Protein AF-A0A966V681-F1 (afdb_monomer_lite)

Radius of gyration: 13.81 Å; chains: 1; bounding box: 30×27×46 Å

Sequence (110 aa):
MKSLKICVVIVAEFFDASIEILDDKKIRFGELLGLLPHLAKIPKFITNLPLAIKEIREGVSDEYMSEIKNEVRQAIDVDNEALEVITEEIVTWLVLTFSSVAKFAMKKKK

Secondary structure (DSSP, 8-state):
--HHHHHHHHHHHHHHTTGGG-BTTB--HHHHHHHHHHHTT-HHHHHHHHHHHHHHHH---HHHHHHHHHHHHHH----HHHHHHHHHHHHHHHHHHHHHHHHHHHHTT-

pLDDT: mean 74.33, std 12.25, range [41.0, 89.94]

Foldseek 3Di:
DQLLLQLLLVLLLVCQVVVVQQDPLAHDLVVSVVCVVVLVPDPSNVVSLVRSLVDLVVPDDPVNLVVSLVSSVVNHDDDPVSSNNVSVVSSVSSSVVSVVVVVVVVVVVD

Structure (mmCIF, N/CA/C/O backbone):
data_AF-A0A966V681-F1
#
_entry.id   AF-A0A966V681-F1
#
loop_
_atom_site.group_PDB
_atom_site.id
_atom_site.type_symbol
_atom_site.label_atom_id
_atom_site.label_alt_id
_atom_site.label_comp_id
_atom_site.label_asym_id
_atom_site.label_entity_id
_atom_site.label_seq_id
_atom_site.pdbx_PDB_ins_code
_atom_site.Cartn_x
_atom_site.Cartn_y
_atom_site.Cartn_z
_atom_site.occupancy
_atom_site.B_iso_or_equiv
_atom_site.auth_seq_id
_atom_site.auth_comp_id
_atom_site.auth_asym_id
_atom_site.auth_atom_id
_atom_site.pdbx_PDB_model_num
ATOM 1 N N . MET A 1 1 ? -7.325 13.126 2.859 1.00 53.50 1 MET A N 1
ATOM 2 C CA . MET A 1 1 ? -6.352 12.169 2.287 1.00 53.50 1 MET A CA 1
ATOM 3 C C . MET A 1 1 ? -6.595 10.826 2.952 1.00 53.50 1 MET A C 1
ATOM 5 O O . MET A 1 1 ? -6.549 10.795 4.171 1.00 53.50 1 MET A O 1
ATOM 9 N N . LYS A 1 2 ? -6.937 9.784 2.184 1.00 81.00 2 LYS A N 1
ATOM 10 C CA . LYS A 1 2 ? -7.232 8.439 2.704 1.00 81.00 2 LYS A CA 1
ATOM 11 C C . LYS A 1 2 ? -5.903 7.657 2.815 1.00 81.00 2 LYS A C 1
ATOM 13 O O . LYS A 1 2 ? -5.198 7.517 1.811 1.00 81.00 2 LYS A O 1
ATOM 18 N N . SER A 1 3 ? -5.485 7.293 4.024 1.00 88.25 3 SER A N 1
ATOM 19 C CA . SER A 1 3 ? -4.121 6.854 4.372 1.00 88.25 3 SER A CA 1
ATOM 20 C C . SER A 1 3 ? -3.714 5.518 3.753 1.00 88.25 3 SER A C 1
ATOM 22 O O . SER A 1 3 ? -2.540 5.344 3.421 1.00 88.25 3 SER A O 1
ATOM 24 N N . LEU A 1 4 ? -4.663 4.606 3.531 1.00 85.69 4 LEU A N 1
ATOM 25 C CA . LEU A 1 4 ? -4.432 3.346 2.827 1.00 85.69 4 LEU A CA 1
ATOM 26 C C . LEU A 1 4 ? -3.863 3.594 1.430 1.00 85.69 4 LEU A C 1
ATOM 28 O O . LEU A 1 4 ? -2.853 2.999 1.066 1.00 85.69 4 LEU A O 1
ATOM 32 N N . LYS A 1 5 ? -4.443 4.546 0.692 1.00 87.75 5 LYS A N 1
ATOM 33 C CA . LYS A 1 5 ? -3.971 4.925 -0.648 1.00 87.75 5 LYS A CA 1
ATOM 34 C C . LYS A 1 5 ? -2.502 5.340 -0.630 1.00 87.75 5 LYS A C 1
ATOM 36 O O . LYS A 1 5 ? -1.737 4.906 -1.477 1.00 87.75 5 LYS A O 1
ATOM 41 N N . ILE A 1 6 ? -2.100 6.138 0.358 1.00 88.81 6 ILE A N 1
ATOM 42 C CA . ILE A 1 6 ? -0.711 6.598 0.488 1.00 88.81 6 ILE A CA 1
ATOM 43 C C . ILE A 1 6 ? 0.228 5.416 0.716 1.00 88.81 6 ILE A C 1
ATOM 45 O O . ILE A 1 6 ? 1.274 5.343 0.081 1.00 88.81 6 ILE A O 1
ATOM 49 N N . CYS A 1 7 ? -0.139 4.490 1.604 1.00 88.25 7 CYS A N 1
ATOM 50 C CA . CYS A 1 7 ? 0.662 3.296 1.847 1.00 88.25 7 CYS A CA 1
ATOM 51 C C . CYS A 1 7 ? 0.786 2.427 0.589 1.00 88.25 7 CYS A C 1
ATOM 53 O O . CYS A 1 7 ? 1.883 1.964 0.301 1.00 88.25 7 CYS A O 1
ATOM 55 N N . VAL A 1 8 ? -0.303 2.238 -0.163 1.00 86.50 8 VAL A N 1
ATOM 56 C CA . VAL A 1 8 ? -0.307 1.432 -1.394 1.00 86.50 8 VAL A CA 1
ATOM 57 C C . VAL A 1 8 ? 0.563 2.069 -2.478 1.00 86.50 8 VAL A C 1
ATOM 59 O O . VAL A 1 8 ? 1.398 1.378 -3.050 1.00 86.50 8 VAL A O 1
ATOM 62 N N . VAL A 1 9 ? 0.434 3.379 -2.710 1.00 86.56 9 VAL A N 1
ATOM 63 C CA . VAL A 1 9 ? 1.245 4.099 -3.708 1.00 86.56 9 VAL A CA 1
ATOM 64 C C . VAL A 1 9 ? 2.732 4.065 -3.350 1.00 86.56 9 VAL A C 1
ATOM 66 O O . VAL A 1 9 ? 3.549 3.781 -4.210 1.00 86.56 9 VAL A O 1
ATOM 69 N N . ILE A 1 10 ? 3.100 4.247 -2.077 1.00 87.25 10 ILE A N 1
ATOM 70 C CA . ILE A 1 10 ? 4.511 4.154 -1.657 1.00 87.25 10 ILE A CA 1
ATOM 71 C C . ILE A 1 10 ? 5.086 2.757 -1.920 1.00 87.25 10 ILE A C 1
ATOM 73 O O . ILE A 1 10 ? 6.245 2.625 -2.306 1.00 87.25 10 ILE A O 1
ATOM 77 N N . VAL A 1 11 ? 4.300 1.704 -1.681 1.00 84.94 11 VAL A N 1
ATOM 78 C CA . VAL A 1 11 ? 4.743 0.337 -1.980 1.00 84.94 11 VAL A CA 1
ATOM 79 C C . VAL A 1 11 ? 4.898 0.154 -3.485 1.00 84.94 11 VAL A C 1
ATOM 81 O O . VAL A 1 11 ? 5.925 -0.357 -3.910 1.00 84.94 11 VAL A O 1
ATOM 84 N N . ALA A 1 12 ? 3.935 0.624 -4.276 1.00 80.38 12 ALA A N 1
ATOM 85 C CA . ALA A 1 12 ? 3.980 0.609 -5.736 1.00 80.38 12 ALA A CA 1
ATOM 86 C C . ALA A 1 12 ? 5.217 1.324 -6.313 1.00 80.38 12 ALA A C 1
ATOM 88 O O . ALA A 1 12 ? 5.932 0.738 -7.118 1.00 80.38 12 ALA A O 1
ATOM 89 N N . GLU A 1 13 ? 5.537 2.528 -5.835 1.00 79.00 13 GLU A N 1
ATOM 90 C CA . GLU A 1 13 ? 6.751 3.270 -6.219 1.00 79.00 13 GLU A CA 1
ATOM 91 C C . GLU A 1 13 ? 8.036 2.490 -5.879 1.00 79.00 13 GLU A C 1
ATOM 93 O O . GLU A 1 13 ? 9.024 2.536 -6.608 1.00 79.00 13 GLU A O 1
ATOM 98 N N . PHE A 1 14 ? 8.032 1.730 -4.779 1.00 74.94 14 PHE A N 1
ATOM 99 C CA . PHE A 1 14 ? 9.147 0.846 -4.433 1.00 74.94 14 PHE A CA 1
ATOM 100 C C . PHE A 1 14 ? 9.259 -0.364 -5.367 1.00 74.94 14 PHE A C 1
ATOM 102 O O . PHE A 1 14 ? 10.367 -0.855 -5.578 1.00 74.94 14 PHE A O 1
ATOM 109 N N . PHE A 1 15 ? 8.148 -0.837 -5.934 1.00 69.94 15 PHE A N 1
ATOM 110 C CA . PHE A 1 15 ? 8.144 -1.905 -6.934 1.00 69.94 15 PHE A CA 1
ATOM 111 C C . PHE A 1 15 ? 8.699 -1.452 -8.282 1.00 69.94 15 PHE A C 1
ATOM 113 O O . PHE A 1 15 ? 9.455 -2.206 -8.887 1.00 69.94 15 PHE A O 1
ATOM 120 N N . ASP A 1 16 ? 8.396 -0.225 -8.708 1.00 61.81 16 ASP A N 1
ATOM 121 C CA . ASP A 1 16 ? 8.935 0.369 -9.942 1.00 61.81 16 ASP A CA 1
ATOM 122 C C . ASP A 1 16 ? 10.475 0.448 -9.915 1.00 61.81 16 ASP A C 1
ATOM 124 O O . ASP A 1 16 ? 11.160 0.148 -10.888 1.00 61.81 16 ASP A O 1
ATOM 128 N N . ALA A 1 17 ? 11.053 0.720 -8.740 1.00 51.28 17 ALA A N 1
ATOM 129 C CA . ALA A 1 17 ? 12.502 0.679 -8.532 1.00 51.28 17 ALA A CA 1
ATOM 130 C C . ALA A 1 17 ? 13.090 -0.749 -8.446 1.00 51.28 17 ALA A C 1
ATOM 132 O O . ALA A 1 17 ? 14.311 -0.909 -8.475 1.00 51.28 17 ALA A O 1
ATOM 133 N N . SER A 1 18 ? 12.243 -1.777 -8.321 1.00 51.47 18 SER A N 1
ATOM 134 C CA . SER A 1 18 ? 12.614 -3.164 -7.999 1.00 51.47 18 SER A CA 1
ATOM 135 C C . SER A 1 18 ? 12.160 -4.171 -9.066 1.00 51.47 18 SER A C 1
ATOM 137 O O . SER A 1 18 ? 11.887 -5.322 -8.734 1.00 51.47 18 SER A O 1
ATOM 139 N N . ILE A 1 19 ? 12.080 -3.763 -10.340 1.00 51.12 19 ILE A N 1
ATOM 140 C CA . ILE A 1 19 ? 11.615 -4.574 -11.493 1.00 51.12 19 ILE A CA 1
ATOM 141 C C . ILE A 1 19 ? 12.276 -5.974 -11.596 1.00 51.12 19 ILE A C 1
ATOM 143 O O . ILE A 1 19 ? 11.724 -6.867 -12.233 1.00 51.12 19 ILE A O 1
ATOM 147 N N . GLU A 1 20 ? 13.384 -6.232 -10.893 1.00 51.66 20 GLU A N 1
ATOM 148 C CA . GLU A 1 20 ? 13.969 -7.573 -10.705 1.00 51.66 20 GLU A CA 1
ATOM 149 C C . GLU A 1 20 ? 13.066 -8.590 -9.964 1.00 51.66 20 GLU A C 1
ATOM 151 O O . GLU A 1 20 ? 13.394 -9.772 -9.926 1.00 51.66 20 GLU A O 1
ATOM 156 N N . ILE A 1 21 ? 11.937 -8.168 -9.380 1.00 52.53 21 ILE A N 1
ATOM 157 C CA . ILE A 1 21 ? 11.028 -9.020 -8.584 1.00 52.53 21 ILE A CA 1
ATOM 158 C C . ILE A 1 21 ? 9.977 -9.758 -9.450 1.00 52.53 21 ILE A C 1
ATOM 160 O O . ILE A 1 21 ? 9.254 -10.626 -8.965 1.00 52.53 21 ILE A O 1
ATOM 164 N N . LEU A 1 22 ? 9.866 -9.453 -10.746 1.00 55.16 22 LEU A N 1
ATOM 165 C CA . LEU A 1 22 ? 8.892 -10.112 -11.624 1.00 55.16 22 LEU A CA 1
ATOM 166 C C . LEU A 1 22 ? 9.477 -11.376 -12.268 1.00 55.16 22 LEU A C 1
ATOM 168 O O . LEU A 1 22 ? 10.041 -11.324 -13.358 1.00 55.16 22 LEU A O 1
ATOM 172 N N . ASP A 1 23 ? 9.268 -12.527 -11.629 1.00 53.88 23 ASP A N 1
ATOM 173 C CA . ASP A 1 23 ? 9.430 -13.847 -12.255 1.00 53.88 23 ASP A CA 1
ATOM 174 C C . ASP A 1 23 ? 8.068 -14.297 -12.826 1.00 53.88 23 ASP A C 1
ATOM 176 O O . ASP A 1 23 ? 7.058 -14.301 -12.119 1.00 53.88 23 ASP A O 1
ATOM 180 N N . ASP A 1 24 ? 7.992 -14.605 -14.125 1.00 59.59 24 ASP A N 1
ATOM 181 C CA . ASP A 1 24 ? 6.744 -14.966 -14.832 1.00 59.59 24 ASP A CA 1
ATOM 182 C C . ASP A 1 24 ? 5.570 -13.961 -14.679 1.00 59.59 24 ASP A C 1
ATOM 184 O O . ASP A 1 24 ? 4.400 -14.352 -14.617 1.00 59.59 24 ASP A O 1
ATOM 188 N N . LYS A 1 25 ? 5.852 -12.647 -14.623 1.00 58.41 25 LYS A N 1
ATOM 189 C CA . LYS A 1 25 ? 4.860 -11.570 -14.367 1.00 58.41 25 LYS A CA 1
ATOM 190 C C . LYS A 1 25 ? 4.135 -11.691 -13.010 1.00 58.41 25 LYS A C 1
ATOM 192 O O . LYS A 1 25 ? 3.067 -11.105 -12.833 1.00 58.41 25 LYS A O 1
ATOM 197 N N . LYS A 1 26 ? 4.679 -12.447 -12.050 1.00 58.53 26 LYS A N 1
ATOM 198 C CA . LYS A 1 26 ? 4.074 -12.652 -10.727 1.00 58.53 26 LYS A CA 1
ATOM 199 C C . LYS A 1 26 ? 4.992 -12.136 -9.630 1.00 58.53 26 LYS A C 1
ATOM 201 O O . LYS A 1 26 ? 6.167 -12.473 -9.590 1.00 58.53 26 LYS A O 1
ATOM 206 N N . ILE A 1 27 ? 4.420 -11.375 -8.702 1.00 63.66 27 ILE A N 1
ATOM 207 C CA . ILE A 1 27 ? 5.100 -10.985 -7.466 1.00 63.66 27 ILE A CA 1
ATOM 208 C C . ILE A 1 27 ? 4.977 -12.139 -6.472 1.00 63.66 27 ILE A C 1
ATOM 210 O O . ILE A 1 27 ? 3.865 -12.602 -6.202 1.00 63.66 27 ILE A O 1
ATOM 214 N N . ARG A 1 28 ? 6.078 -12.604 -5.875 1.00 65.12 28 ARG A N 1
ATOM 215 C CA . ARG A 1 28 ? 6.000 -13.604 -4.802 1.00 65.12 28 ARG A CA 1
ATOM 216 C C . ARG A 1 28 ? 5.839 -12.908 -3.452 1.00 65.12 28 ARG A C 1
ATOM 218 O O . ARG A 1 28 ? 6.540 -11.958 -3.114 1.00 65.12 28 ARG A O 1
ATOM 225 N N . PHE A 1 29 ? 4.966 -13.448 -2.601 1.00 62.84 29 PHE A N 1
ATOM 226 C CA . PHE A 1 29 ? 4.715 -12.914 -1.252 1.00 62.84 29 PHE A CA 1
ATOM 227 C C . PHE A 1 29 ? 5.996 -12.773 -0.400 1.00 62.84 29 PHE A C 1
ATOM 229 O O . PHE A 1 29 ? 6.107 -11.864 0.420 1.00 62.84 29 PHE A O 1
ATOM 236 N N . GLY A 1 30 ? 6.981 -13.657 -0.595 1.00 65.81 30 GLY A N 1
ATOM 237 C CA . GLY A 1 30 ? 8.280 -13.574 0.084 1.00 65.81 30 GLY A CA 1
ATOM 238 C C . GLY A 1 30 ? 9.101 -12.340 -0.307 1.00 65.81 30 GLY A C 1
ATOM 239 O O . GLY A 1 30 ? 9.771 -11.765 0.548 1.00 65.81 30 GLY A O 1
ATOM 240 N N . GLU A 1 31 ? 9.001 -11.893 -1.558 1.00 68.88 31 GLU A N 1
ATOM 241 C CA . GLU A 1 31 ? 9.708 -10.713 -2.074 1.00 68.88 31 GLU A CA 1
ATOM 242 C C . GLU A 1 31 ? 9.082 -9.430 -1.516 1.00 68.88 31 GLU A C 1
ATOM 244 O O . GLU A 1 31 ? 9.791 -8.550 -1.033 1.00 68.88 31 GLU A O 1
ATOM 249 N N . LEU A 1 32 ? 7.747 -9.390 -1.434 1.00 72.56 32 LEU A N 1
ATOM 250 C CA . LEU A 1 32 ? 6.990 -8.330 -0.760 1.00 72.56 32 LEU A CA 1
ATOM 251 C C . LEU A 1 32 ? 7.379 -8.176 0.721 1.00 72.56 32 LEU A C 1
ATOM 253 O O . LEU A 1 32 ? 7.590 -7.064 1.206 1.00 72.56 32 LEU A O 1
ATOM 257 N N . LEU A 1 33 ? 7.523 -9.287 1.455 1.00 73.44 33 LEU A N 1
ATOM 258 C CA . LEU A 1 33 ? 7.990 -9.249 2.848 1.00 73.44 33 LEU A CA 1
ATOM 259 C C . LEU A 1 33 ? 9.411 -8.680 2.971 1.00 73.44 33 LEU A C 1
ATOM 261 O O . LEU A 1 33 ? 9.701 -7.986 3.949 1.00 73.44 33 LEU A O 1
ATOM 265 N N . GLY A 1 34 ? 10.269 -8.928 1.978 1.00 74.44 34 GLY A N 1
ATOM 266 C CA . GLY A 1 34 ? 11.615 -8.359 1.890 1.00 74.44 34 GLY A CA 1
ATOM 267 C C . GLY A 1 34 ? 11.636 -6.828 1.832 1.00 74.44 34 GLY A C 1
ATOM 268 O O . GLY A 1 34 ? 12.608 -6.217 2.272 1.00 74.44 34 GLY A O 1
ATOM 269 N N . LEU A 1 35 ? 10.546 -6.190 1.390 1.00 77.00 35 LEU A N 1
ATOM 270 C CA . LEU A 1 35 ? 10.433 -4.730 1.323 1.00 77.00 35 LEU A CA 1
ATOM 271 C C . LEU A 1 35 ? 10.129 -4.081 2.680 1.00 77.00 35 LEU A C 1
ATOM 273 O O . LEU A 1 35 ? 10.400 -2.893 2.865 1.00 77.00 35 LEU A O 1
ATOM 277 N N . LEU A 1 36 ? 9.608 -4.826 3.663 1.00 77.25 36 LEU A N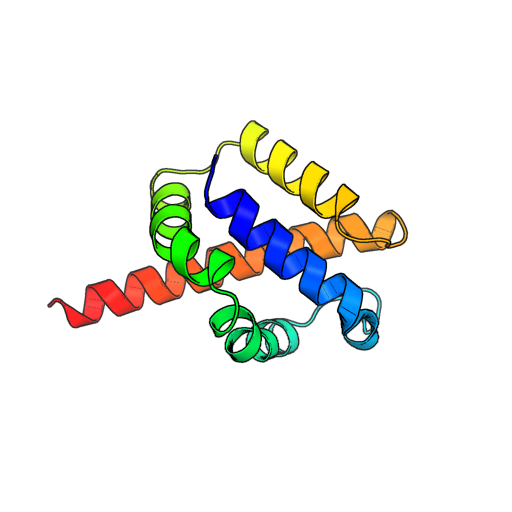 1
ATOM 278 C CA . LEU A 1 36 ? 9.183 -4.267 4.956 1.00 77.25 36 LEU A CA 1
ATOM 279 C C . LEU A 1 36 ? 10.262 -3.434 5.674 1.00 77.25 36 LEU A C 1
ATOM 281 O O . LEU A 1 36 ? 9.933 -2.337 6.137 1.00 77.25 36 LEU A O 1
ATOM 285 N N . PRO A 1 37 ? 11.540 -3.864 5.763 1.00 80.31 37 PRO A N 1
ATOM 286 C CA . PRO A 1 37 ? 12.590 -3.063 6.392 1.00 80.31 37 PRO A CA 1
ATOM 287 C C . PRO A 1 37 ? 12.872 -1.745 5.661 1.00 80.31 37 PRO A C 1
ATOM 289 O O . PRO A 1 37 ? 13.331 -0.789 6.287 1.00 80.31 37 PRO A O 1
ATOM 292 N N . HIS A 1 38 ? 12.615 -1.682 4.352 1.00 81.94 38 HIS A N 1
ATOM 293 C CA . HIS A 1 38 ? 12.787 -0.476 3.543 1.00 81.94 38 HIS A CA 1
ATOM 294 C C . HIS A 1 38 ? 11.601 0.469 3.716 1.00 81.94 38 HIS A C 1
ATOM 296 O O . HIS A 1 38 ? 11.797 1.646 4.010 1.00 81.94 38 HIS A O 1
ATOM 302 N N . LEU A 1 39 ? 10.378 -0.062 3.665 1.00 82.94 39 LEU A N 1
ATOM 303 C CA . LEU A 1 39 ? 9.153 0.699 3.914 1.00 82.94 39 LEU A CA 1
ATOM 304 C C . LEU A 1 39 ? 9.142 1.319 5.316 1.00 82.94 39 LEU A C 1
ATOM 306 O O . LEU A 1 39 ? 8.707 2.456 5.498 1.00 82.94 39 LEU A O 1
ATOM 310 N N . ALA A 1 40 ? 9.697 0.614 6.307 1.00 83.00 40 ALA A N 1
ATOM 311 C CA . ALA A 1 40 ? 9.813 1.117 7.671 1.00 83.00 40 ALA A CA 1
ATOM 312 C C . ALA A 1 40 ? 10.736 2.342 7.812 1.00 83.00 40 ALA A C 1
ATOM 314 O O . ALA A 1 40 ? 10.635 3.075 8.795 1.00 83.00 40 ALA A O 1
ATOM 315 N N . LYS A 1 41 ? 11.615 2.586 6.832 1.00 85.69 41 LYS A N 1
ATOM 316 C CA . LYS A 1 41 ? 12.490 3.767 6.787 1.00 85.69 41 LYS A CA 1
ATOM 317 C C . LYS A 1 41 ? 11.821 4.976 6.134 1.00 85.69 41 LYS A C 1
ATOM 319 O O . LYS A 1 41 ? 12.396 6.058 6.180 1.00 85.69 41 LYS A O 1
ATOM 324 N N . ILE A 1 42 ? 10.631 4.825 5.548 1.00 87.38 42 ILE A N 1
ATOM 325 C CA . ILE A 1 42 ? 9.907 5.903 4.866 1.00 87.38 42 ILE A CA 1
ATOM 326 C C . ILE A 1 42 ? 8.977 6.589 5.878 1.00 87.38 42 ILE A C 1
ATOM 328 O O . ILE A 1 42 ? 7.955 6.010 6.264 1.00 87.38 42 ILE A O 1
ATOM 332 N N . PRO A 1 43 ? 9.246 7.845 6.290 1.00 89.06 43 PRO A N 1
ATOM 333 C CA . PRO A 1 43 ? 8.443 8.510 7.320 1.00 89.06 43 PRO A CA 1
ATOM 334 C C . PRO A 1 43 ? 6.969 8.645 6.922 1.00 89.06 43 PRO A C 1
ATOM 336 O O . PRO A 1 43 ? 6.068 8.457 7.741 1.00 89.06 43 PRO A O 1
ATOM 339 N N . LYS A 1 44 ? 6.705 8.903 5.635 1.00 88.62 44 LYS A N 1
ATOM 340 C CA . LYS A 1 44 ? 5.347 9.019 5.087 1.00 88.62 44 LYS A CA 1
ATOM 341 C C . LYS A 1 44 ? 4.572 7.696 5.162 1.00 88.62 44 LYS A C 1
ATOM 343 O O . LYS A 1 44 ? 3.367 7.718 5.392 1.00 88.62 44 LYS A O 1
ATOM 348 N N . PHE A 1 45 ? 5.251 6.555 5.034 1.00 87.94 45 PHE A N 1
ATOM 349 C CA . PHE A 1 45 ? 4.633 5.237 5.178 1.00 87.94 45 PHE A CA 1
ATOM 350 C C . PHE A 1 45 ? 4.262 4.965 6.640 1.00 87.94 45 PHE A C 1
ATOM 352 O O . PHE A 1 45 ? 3.104 4.693 6.948 1.00 87.94 45 PHE A O 1
ATOM 359 N N . ILE A 1 46 ? 5.221 5.129 7.559 1.00 85.69 46 ILE A N 1
ATOM 360 C CA . ILE A 1 46 ? 5.022 4.872 8.994 1.00 85.69 46 ILE A CA 1
ATOM 361 C C . ILE A 1 46 ? 3.940 5.770 9.604 1.00 85.69 46 ILE A C 1
ATOM 363 O O . ILE A 1 46 ? 3.135 5.308 10.408 1.00 85.69 46 ILE A O 1
ATOM 367 N N . THR A 1 47 ? 3.887 7.041 9.208 1.00 89.94 47 THR A N 1
ATOM 368 C CA . THR A 1 47 ? 2.881 7.994 9.710 1.00 89.94 47 THR A CA 1
ATOM 369 C C . THR A 1 47 ? 1.459 7.659 9.261 1.00 89.94 47 THR A C 1
ATOM 371 O O . THR A 1 47 ? 0.515 7.893 10.012 1.00 89.94 47 THR A O 1
ATOM 374 N N . ASN A 1 48 ? 1.291 7.074 8.072 1.00 89.56 48 ASN A N 1
ATOM 375 C CA . ASN A 1 48 ? -0.019 6.685 7.544 1.00 89.56 48 ASN A CA 1
ATOM 376 C C . ASN A 1 48 ? -0.447 5.274 7.961 1.00 89.56 48 ASN A C 1
ATOM 378 O O . ASN A 1 48 ? -1.639 4.971 7.944 1.00 89.56 48 ASN A O 1
ATOM 382 N N . LEU A 1 49 ? 0.494 4.434 8.395 1.00 84.50 49 LEU A N 1
ATOM 383 C CA . LEU A 1 49 ? 0.253 3.035 8.734 1.00 84.50 49 LEU A CA 1
ATOM 384 C C . LEU A 1 49 ? -0.895 2.817 9.750 1.00 84.50 49 LEU A C 1
ATOM 386 O O . LEU A 1 49 ? -1.764 1.984 9.480 1.00 84.50 49 LEU A O 1
ATOM 390 N N . PRO A 1 50 ? -0.991 3.545 10.884 1.00 84.56 50 PRO A N 1
ATOM 391 C CA . PRO A 1 50 ? -2.080 3.333 11.843 1.00 84.56 50 PRO A CA 1
ATOM 392 C C . PRO A 1 50 ? -3.461 3.685 11.278 1.00 84.56 50 PRO A C 1
ATOM 394 O O . PRO A 1 50 ? -4.447 3.015 11.588 1.00 84.56 50 PRO A O 1
ATOM 397 N N . LEU A 1 51 ? -3.532 4.728 10.447 1.00 87.31 51 LEU A N 1
ATOM 398 C CA . LEU A 1 51 ? -4.771 5.182 9.819 1.00 87.31 51 LEU A CA 1
ATOM 399 C C . LEU A 1 51 ? -5.190 4.246 8.683 1.00 87.31 51 LEU A C 1
ATOM 401 O O . LEU A 1 51 ? -6.361 3.898 8.602 1.00 87.31 51 LEU A O 1
ATOM 405 N N . ALA A 1 52 ? -4.241 3.739 7.892 1.00 86.06 52 ALA A N 1
ATOM 406 C CA . ALA A 1 52 ? -4.501 2.714 6.882 1.00 86.06 52 ALA A CA 1
ATOM 407 C C . ALA A 1 52 ? -5.088 1.433 7.505 1.00 86.06 52 ALA A C 1
ATOM 409 O O . ALA A 1 52 ? -6.055 0.873 6.992 1.00 86.06 52 ALA A O 1
ATOM 410 N N . ILE A 1 53 ? -4.562 0.995 8.658 1.00 82.81 53 ILE A N 1
ATOM 411 C CA . ILE A 1 53 ? -5.125 -0.139 9.413 1.00 82.81 53 ILE A CA 1
ATOM 412 C C . ILE A 1 53 ? -6.565 0.151 9.852 1.00 82.81 53 ILE A C 1
ATOM 414 O O . ILE A 1 53 ? -7.410 -0.744 9.820 1.00 82.81 53 ILE A O 1
ATOM 418 N N . LYS A 1 54 ? -6.842 1.379 10.303 1.00 84.06 54 LYS A N 1
ATOM 419 C CA . LYS A 1 54 ? -8.183 1.790 10.722 1.00 84.06 54 LYS A CA 1
ATOM 420 C C . LYS A 1 54 ? -9.160 1.763 9.542 1.00 84.06 54 LYS A C 1
ATOM 422 O O . LYS A 1 54 ? -10.200 1.131 9.667 1.00 84.06 54 LYS A O 1
ATOM 427 N N . GLU A 1 55 ? -8.781 2.339 8.404 1.00 84.75 55 GLU A N 1
ATOM 428 C CA . GLU A 1 55 ? -9.587 2.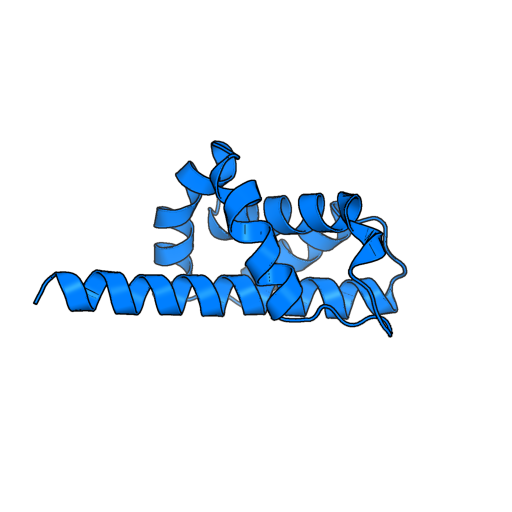350 7.175 1.00 84.75 55 GLU A CA 1
ATOM 429 C C . GLU A 1 55 ? -9.924 0.928 6.699 1.00 84.75 55 GLU A C 1
ATOM 431 O O . GLU A 1 55 ? -11.078 0.629 6.414 1.00 84.75 55 GLU A O 1
ATOM 436 N N . ILE A 1 56 ? -8.952 0.006 6.707 1.00 82.31 56 ILE A N 1
ATOM 437 C CA . ILE A 1 56 ? -9.202 -1.404 6.352 1.00 82.31 56 ILE A CA 1
ATOM 438 C C . ILE A 1 56 ? -10.228 -2.050 7.293 1.00 82.31 56 ILE A C 1
ATOM 440 O O . ILE A 1 56 ? -11.079 -2.817 6.849 1.00 82.31 56 ILE A O 1
ATOM 444 N N . ARG A 1 57 ? -10.154 -1.764 8.599 1.00 80.19 57 ARG A N 1
ATOM 445 C CA . ARG A 1 57 ? -11.084 -2.322 9.596 1.00 80.19 57 ARG A CA 1
ATOM 446 C C . ARG A 1 57 ? -12.493 -1.751 9.479 1.00 80.19 57 ARG A C 1
ATOM 448 O O . ARG A 1 57 ? -13.444 -2.453 9.805 1.00 80.19 57 ARG A O 1
ATOM 455 N N . GLU A 1 58 ? -12.608 -0.492 9.077 1.00 84.50 58 GLU A N 1
ATOM 456 C CA . GLU A 1 58 ? -13.887 0.194 8.864 1.00 84.50 58 GLU A CA 1
ATOM 457 C C . GLU A 1 58 ? -14.562 -0.237 7.554 1.00 84.50 58 GLU A C 1
ATOM 459 O O . GLU A 1 58 ? -15.763 -0.039 7.389 1.00 84.50 58 GLU A O 1
ATOM 464 N N . GLY A 1 59 ? -13.813 -0.907 6.676 1.00 80.38 59 GLY A N 1
ATOM 465 C CA . GLY A 1 59 ? -14.275 -1.365 5.376 1.00 80.38 59 GLY A CA 1
ATOM 466 C C . GLY A 1 59 ? -13.880 -0.383 4.280 1.00 80.38 59 GLY A C 1
ATOM 467 O O . GLY A 1 59 ? -13.965 0.835 4.431 1.00 80.38 59 GLY A O 1
ATOM 468 N N . VAL A 1 60 ? -13.437 -0.933 3.153 1.00 80.31 60 VAL A N 1
ATOM 469 C CA . VAL A 1 60 ? -13.008 -0.169 1.981 1.00 80.31 60 VAL A CA 1
ATOM 470 C C . VAL A 1 60 ? -14.069 -0.349 0.901 1.00 80.31 60 VAL A C 1
ATOM 472 O O . VAL A 1 60 ? -14.401 -1.483 0.566 1.00 80.31 60 VAL A O 1
ATOM 475 N N . SER A 1 61 ? -14.634 0.747 0.390 1.00 84.81 61 SER A N 1
ATOM 476 C CA . SER A 1 61 ? -15.625 0.680 -0.690 1.00 84.81 61 SER A CA 1
ATOM 477 C C . SER A 1 61 ? -14.976 0.336 -2.032 1.00 84.81 61 SER A C 1
ATOM 479 O O . SER A 1 61 ? -13.813 0.668 -2.268 1.00 84.81 61 SER A O 1
ATOM 481 N N . ASP A 1 62 ? -15.750 -0.252 -2.944 1.00 84.88 62 ASP A N 1
ATOM 482 C CA . ASP A 1 62 ? -15.285 -0.599 -4.296 1.00 84.88 62 ASP A CA 1
ATOM 483 C C . ASP A 1 62 ? -14.840 0.633 -5.101 1.00 84.88 62 ASP A C 1
ATOM 485 O O . ASP A 1 62 ? -13.854 0.590 -5.841 1.00 84.88 62 ASP A O 1
ATOM 489 N N . GLU A 1 63 ? -15.524 1.766 -4.917 1.00 87.50 63 GLU A N 1
ATOM 490 C CA . GLU A 1 63 ? -15.145 3.049 -5.517 1.00 87.50 63 GLU A CA 1
ATOM 491 C C . GLU A 1 63 ? -13.775 3.509 -5.005 1.00 87.50 63 GLU A C 1
ATOM 493 O O . GLU A 1 63 ? -12.898 3.869 -5.789 1.00 87.50 63 GLU A O 1
ATOM 498 N N . TYR A 1 64 ? -13.538 3.408 -3.693 1.00 84.75 64 TYR A N 1
ATOM 499 C CA . TYR A 1 64 ? -12.248 3.776 -3.125 1.00 84.75 64 TYR A CA 1
ATOM 500 C C . TYR A 1 64 ? -11.134 2.803 -3.544 1.00 84.75 64 TYR A C 1
ATOM 502 O O . TYR A 1 64 ? -10.008 3.219 -3.818 1.00 84.75 64 TYR A O 1
ATOM 510 N N . MET A 1 65 ? -11.450 1.516 -3.670 1.00 83.06 65 MET A N 1
ATOM 511 C CA . MET A 1 65 ? -10.530 0.537 -4.240 1.00 83.06 65 MET A CA 1
ATOM 512 C C . MET A 1 65 ? -10.163 0.865 -5.688 1.00 83.06 65 MET A C 1
ATOM 514 O O . MET A 1 65 ? -8.994 0.768 -6.059 1.00 83.06 65 MET A O 1
ATOM 518 N N . SER A 1 66 ? -11.129 1.311 -6.488 1.00 86.56 66 SER A N 1
ATOM 519 C CA . SER A 1 66 ? -10.897 1.732 -7.872 1.00 86.56 66 SER A CA 1
ATOM 520 C C . SER A 1 66 ? -10.011 2.981 -7.950 1.00 86.56 66 SER A 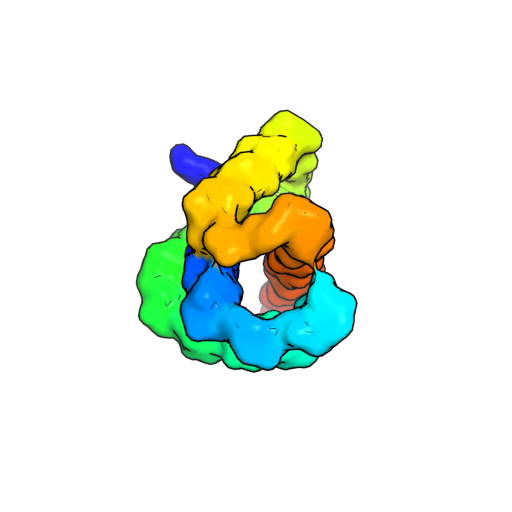C 1
ATOM 522 O O . SER A 1 66 ? -9.095 3.031 -8.769 1.00 86.56 66 SER A O 1
ATOM 524 N N . GLU A 1 67 ? -10.210 3.957 -7.053 1.00 87.62 67 GLU A N 1
ATOM 525 C CA . GLU A 1 67 ? -9.313 5.117 -6.912 1.00 87.62 67 GLU A CA 1
ATOM 526 C C . GLU A 1 67 ? -7.871 4.682 -6.607 1.00 87.62 67 GLU A C 1
ATOM 528 O O . GLU A 1 67 ? -6.936 5.167 -7.239 1.00 87.62 67 GLU A O 1
ATOM 533 N N . ILE A 1 68 ? -7.682 3.761 -5.652 1.00 84.69 68 ILE A N 1
ATOM 534 C CA . ILE A 1 68 ? -6.355 3.240 -5.292 1.00 84.69 68 ILE A CA 1
ATOM 535 C C . ILE A 1 68 ? -5.702 2.563 -6.498 1.00 84.69 68 ILE A C 1
ATOM 537 O O . ILE A 1 68 ? -4.545 2.852 -6.793 1.00 84.69 68 ILE A O 1
ATOM 541 N N . LYS A 1 69 ? -6.439 1.701 -7.213 1.00 82.56 69 LYS A N 1
ATOM 542 C CA . LYS A 1 69 ? -5.929 1.014 -8.407 1.00 82.56 69 LYS A CA 1
ATOM 543 C C . LYS A 1 69 ? -5.456 2.011 -9.469 1.00 82.56 69 LYS A C 1
ATOM 545 O O . LYS A 1 69 ? -4.374 1.842 -10.016 1.00 82.56 69 LYS A O 1
ATOM 550 N N . ASN A 1 70 ? -6.226 3.067 -9.731 1.00 85.19 70 ASN A N 1
ATOM 551 C CA . ASN A 1 70 ? -5.855 4.085 -10.718 1.00 85.19 70 ASN A CA 1
ATOM 552 C C . ASN A 1 70 ? -4.585 4.854 -10.337 1.00 85.19 70 ASN A C 1
ATOM 554 O O . ASN A 1 70 ? -3.774 5.154 -11.205 1.00 85.19 70 ASN A O 1
ATOM 558 N N . GLU A 1 71 ? -4.390 5.154 -9.056 1.00 85.12 71 GLU A N 1
ATOM 559 C CA . GLU A 1 71 ? -3.196 5.869 -8.590 1.00 85.12 71 GLU A CA 1
ATOM 560 C C . GLU A 1 71 ? -1.952 4.980 -8.608 1.00 85.12 71 GLU A C 1
ATOM 562 O O . GLU A 1 71 ? -0.882 5.432 -8.999 1.00 85.12 71 GLU A O 1
ATOM 567 N N . VAL A 1 72 ? -2.096 3.692 -8.281 1.00 80.88 72 VAL A N 1
ATOM 568 C CA . VAL A 1 72 ? -1.018 2.709 -8.467 1.00 80.88 72 VAL A CA 1
ATOM 569 C C . VAL A 1 72 ? -0.633 2.603 -9.938 1.00 80.88 72 VAL A C 1
ATOM 571 O O . VAL A 1 72 ? 0.547 2.660 -10.257 1.00 80.88 72 VAL A O 1
ATOM 574 N N . ARG A 1 73 ? -1.616 2.533 -10.843 1.00 78.31 73 ARG A N 1
ATOM 575 C CA . ARG A 1 73 ? -1.365 2.502 -12.292 1.00 78.31 73 ARG A CA 1
ATOM 576 C C . ARG A 1 73 ? -0.597 3.721 -12.800 1.00 78.31 73 ARG A C 1
ATOM 578 O O . ARG A 1 73 ? 0.142 3.601 -13.761 1.00 78.31 73 ARG A O 1
ATOM 585 N N . GLN A 1 74 ? -0.789 4.887 -12.186 1.00 81.44 74 GLN A N 1
ATOM 586 C CA . GLN A 1 74 ? -0.045 6.102 -12.535 1.00 81.44 74 GLN A CA 1
ATOM 587 C C . GLN A 1 74 ? 1.361 6.137 -11.925 1.00 81.44 74 GLN A C 1
ATOM 589 O O . GLN A 1 74 ? 2.215 6.861 -12.427 1.00 81.44 74 GLN A O 1
ATOM 594 N N . ALA A 1 75 ? 1.582 5.403 -10.835 1.00 77.62 75 ALA A N 1
ATOM 595 C CA . ALA A 1 75 ? 2.835 5.399 -10.091 1.00 77.62 75 ALA A CA 1
ATOM 596 C C . ALA A 1 75 ? 3.849 4.354 -10.582 1.00 77.62 75 ALA A C 1
ATOM 598 O O . ALA A 1 75 ? 5.016 4.464 -10.222 1.00 77.62 75 ALA A O 1
ATOM 599 N N . ILE A 1 76 ? 3.421 3.351 -11.357 1.00 73.06 76 ILE A N 1
ATOM 600 C CA . ILE A 1 76 ? 4.293 2.286 -11.873 1.00 73.06 76 ILE A CA 1
ATOM 601 C C . ILE A 1 76 ? 4.274 2.300 -13.407 1.00 73.06 76 ILE A C 1
ATOM 603 O O . ILE A 1 76 ? 3.196 2.327 -14.002 1.00 73.06 76 ILE A O 1
ATOM 607 N N . ASP A 1 77 ? 5.445 2.227 -14.043 1.00 66.94 77 ASP A N 1
ATOM 608 C CA . ASP A 1 77 ? 5.586 2.175 -15.504 1.00 66.94 77 ASP A CA 1
ATOM 609 C C . ASP A 1 77 ? 5.712 0.715 -15.985 1.00 66.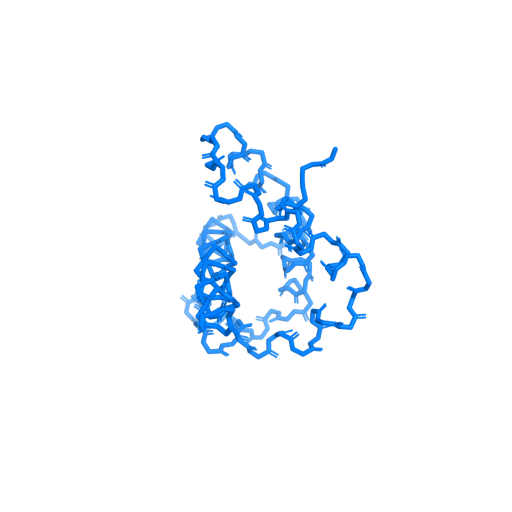94 77 ASP A C 1
ATOM 611 O O . ASP A 1 77 ? 6.797 0.218 -16.289 1.00 66.94 77 ASP A O 1
ATOM 615 N N . VAL A 1 78 ? 4.590 -0.021 -15.998 1.00 63.66 78 VAL A N 1
ATOM 616 C CA . VAL A 1 78 ? 4.546 -1.438 -16.420 1.00 63.66 78 VAL A CA 1
ATOM 617 C C . VAL A 1 78 ? 3.526 -1.666 -17.526 1.00 63.66 78 VAL A C 1
ATOM 619 O O . VAL A 1 78 ? 2.473 -1.032 -17.574 1.00 63.66 78 VAL A O 1
ATOM 622 N N . ASP A 1 79 ? 3.813 -2.651 -18.378 1.00 62.00 79 ASP A N 1
ATOM 623 C CA . ASP A 1 79 ? 2.904 -3.123 -19.420 1.00 62.00 79 ASP A CA 1
ATOM 624 C C . ASP A 1 79 ? 1.532 -3.539 -18.840 1.00 62.00 79 ASP A C 1
ATOM 626 O O . ASP A 1 79 ? 1.431 -4.135 -17.760 1.00 62.00 79 ASP A O 1
ATOM 630 N N . ASN A 1 80 ? 0.465 -3.221 -19.572 1.00 62.41 80 ASN A N 1
ATOM 631 C CA . ASN A 1 80 ? -0.904 -3.080 -19.062 1.00 62.41 80 ASN A CA 1
ATOM 632 C C . ASN A 1 80 ? -1.458 -4.374 -18.419 1.00 62.41 80 ASN A C 1
ATOM 634 O O . ASN A 1 80 ? -2.159 -4.319 -17.410 1.00 62.41 80 ASN A O 1
ATOM 638 N N . GLU A 1 81 ? -1.098 -5.554 -18.942 1.00 62.69 81 GLU A N 1
ATOM 639 C CA . GLU A 1 81 ? -1.520 -6.851 -18.377 1.00 62.69 81 GLU A CA 1
ATOM 640 C C . GLU A 1 81 ? -0.815 -7.207 -17.059 1.00 62.69 81 GLU A C 1
ATOM 642 O O . GLU A 1 81 ? -1.420 -7.810 -16.173 1.00 62.69 81 GLU A O 1
ATOM 647 N N . ALA A 1 82 ? 0.467 -6.862 -16.914 1.00 65.75 82 ALA A N 1
ATOM 648 C CA . ALA A 1 82 ? 1.209 -7.127 -15.681 1.00 65.75 82 ALA A CA 1
ATOM 649 C C . ALA A 1 82 ? 0.795 -6.143 -14.580 1.00 65.75 82 ALA A C 1
ATOM 651 O O . ALA A 1 82 ? 0.724 -6.510 -13.409 1.00 65.75 82 ALA A O 1
ATOM 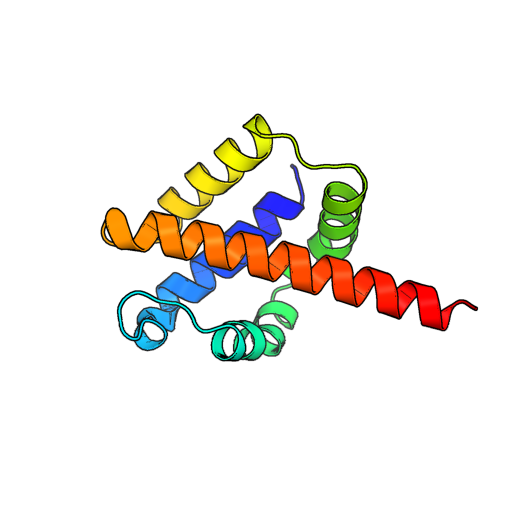652 N N . LEU A 1 83 ? 0.462 -4.909 -14.966 1.00 69.31 83 LEU A N 1
ATOM 653 C CA . LEU A 1 83 ? 0.091 -3.829 -14.061 1.00 69.31 83 LEU A CA 1
ATOM 654 C C . LEU A 1 83 ? -1.152 -4.147 -13.221 1.00 69.31 83 LEU A C 1
ATOM 656 O O . LEU A 1 83 ? -1.190 -3.833 -12.030 1.00 69.31 83 LEU A O 1
ATOM 660 N N . GLU A 1 84 ? -2.167 -4.781 -13.812 1.00 72.19 84 GLU A N 1
ATOM 661 C CA . GLU A 1 84 ? -3.383 -5.158 -13.086 1.00 72.19 84 GLU A CA 1
ATOM 662 C C . GLU A 1 84 ? -3.099 -6.226 -12.022 1.00 72.19 84 GLU A C 1
ATOM 664 O O . GLU A 1 84 ? -3.469 -6.040 -10.862 1.00 72.19 84 GLU A O 1
ATOM 669 N N . VAL A 1 85 ? -2.342 -7.268 -12.380 1.00 72.06 85 VAL A N 1
ATOM 670 C CA . VAL A 1 85 ? -1.916 -8.328 -11.452 1.00 72.06 85 VAL A CA 1
ATOM 671 C C . VAL A 1 85 ? -1.054 -7.756 -10.321 1.00 72.06 85 VAL A C 1
ATOM 673 O O . VAL A 1 85 ? -1.314 -8.012 -9.149 1.00 72.06 85 VAL A O 1
ATOM 676 N N . ILE A 1 86 ? -0.069 -6.921 -10.654 1.00 70.69 86 ILE A N 1
ATOM 677 C CA . ILE A 1 86 ? 0.826 -6.256 -9.692 1.00 70.69 86 ILE A CA 1
ATOM 678 C C . ILE A 1 86 ? 0.031 -5.409 -8.698 1.00 70.69 86 ILE A C 1
ATOM 680 O O . ILE A 1 86 ? 0.242 -5.491 -7.487 1.00 70.69 86 ILE A O 1
ATOM 684 N N . THR A 1 87 ? -0.910 -4.612 -9.203 1.00 74.62 87 THR A N 1
ATOM 685 C CA . THR A 1 87 ? -1.742 -3.738 -8.372 1.00 74.62 87 THR A CA 1
ATOM 686 C C . THR A 1 87 ? -2.567 -4.553 -7.378 1.00 74.62 87 THR A C 1
ATOM 688 O O . THR A 1 87 ? -2.639 -4.202 -6.197 1.00 74.62 87 THR A O 1
ATOM 691 N N . GLU A 1 88 ? -3.182 -5.646 -7.832 1.00 78.50 88 GLU A N 1
ATOM 692 C CA . GLU A 1 88 ? -3.990 -6.512 -6.973 1.00 78.50 88 GLU A CA 1
ATOM 693 C C . GLU A 1 88 ? -3.157 -7.232 -5.914 1.00 78.50 88 GLU A C 1
ATOM 695 O O . GLU A 1 88 ? -3.564 -7.270 -4.750 1.00 78.50 88 GLU A O 1
ATOM 700 N N . GLU A 1 89 ? -1.975 -7.727 -6.274 1.00 77.25 89 GLU A N 1
ATOM 701 C CA . GLU A 1 89 ? -1.059 -8.389 -5.343 1.00 77.25 89 GLU A CA 1
ATOM 702 C C . GLU A 1 89 ? -0.536 -7.421 -4.270 1.00 77.25 89 GLU A C 1
ATOM 704 O O . GLU A 1 89 ? -0.561 -7.745 -3.081 1.00 77.25 89 GLU A O 1
ATOM 709 N N . ILE A 1 90 ? -0.147 -6.194 -4.642 1.00 78.00 90 ILE A N 1
ATOM 710 C CA . ILE A 1 90 ? 0.320 -5.169 -3.691 1.00 78.00 90 ILE A CA 1
ATOM 711 C C . ILE A 1 90 ? -0.784 -4.799 -2.696 1.00 78.00 90 ILE A C 1
ATOM 713 O O . ILE A 1 90 ? -0.555 -4.759 -1.481 1.00 78.00 90 ILE A O 1
ATOM 717 N N . VAL A 1 91 ? -1.991 -4.533 -3.200 1.00 77.94 91 VAL A N 1
ATOM 718 C CA . VAL A 1 91 ? -3.154 -4.218 -2.362 1.00 77.94 91 VAL A CA 1
ATOM 719 C C . VAL A 1 91 ? -3.450 -5.380 -1.419 1.00 77.94 91 VAL A C 1
ATOM 721 O O . VAL A 1 91 ? -3.586 -5.177 -0.210 1.00 77.94 91 VAL A O 1
ATOM 724 N N . THR A 1 92 ? -3.531 -6.598 -1.955 1.00 81.56 92 THR A N 1
ATOM 725 C CA . THR A 1 92 ? -3.858 -7.805 -1.189 1.00 81.56 92 THR A CA 1
ATOM 726 C C . THR A 1 92 ? -2.822 -8.052 -0.102 1.00 81.56 92 THR A C 1
ATOM 728 O O . THR A 1 92 ? -3.174 -8.278 1.059 1.00 81.56 92 THR A O 1
ATOM 731 N N . TRP A 1 93 ? -1.538 -7.933 -0.436 1.00 80.62 93 TRP A N 1
ATOM 732 C CA . TRP A 1 93 ? -0.448 -8.070 0.516 1.00 80.62 93 TRP A CA 1
ATOM 733 C C . TRP A 1 93 ? -0.526 -7.043 1.646 1.00 80.62 93 TRP A C 1
ATOM 735 O O . TRP A 1 93 ? -0.395 -7.418 2.816 1.00 80.62 93 TRP A O 1
ATOM 745 N N . LEU A 1 94 ? -0.788 -5.770 1.333 1.00 80.44 94 LEU A N 1
ATOM 746 C CA . LEU A 1 94 ? -0.944 -4.724 2.344 1.00 80.44 94 LEU A CA 1
ATOM 747 C C . LEU A 1 94 ? -2.126 -5.017 3.264 1.00 80.44 94 LEU A C 1
ATOM 749 O O . LEU A 1 94 ? -1.976 -4.978 4.486 1.00 80.44 94 LEU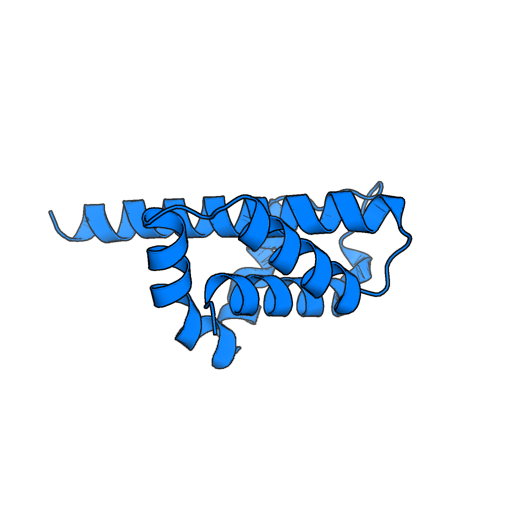 A O 1
ATOM 753 N N . VAL A 1 95 ? -3.277 -5.387 2.701 1.00 76.25 95 VAL A N 1
ATOM 754 C CA . VAL A 1 95 ? -4.477 -5.728 3.473 1.00 76.25 95 VAL A CA 1
ATOM 755 C C . VAL A 1 95 ? -4.220 -6.918 4.399 1.00 76.25 95 VAL A C 1
ATOM 757 O O . VAL A 1 95 ? -4.539 -6.848 5.591 1.00 76.25 95 VAL A O 1
ATOM 760 N N . LEU A 1 96 ? -3.609 -7.995 3.898 1.00 76.56 96 LEU A N 1
ATOM 761 C CA . LEU A 1 96 ? -3.300 -9.197 4.678 1.00 76.56 96 LEU A CA 1
ATOM 762 C C . LEU A 1 96 ? -2.257 -8.930 5.767 1.00 76.56 96 LEU A C 1
ATOM 764 O O . LEU A 1 96 ? -2.435 -9.352 6.917 1.00 76.56 96 LEU A O 1
ATOM 768 N N . THR A 1 97 ? -1.193 -8.203 5.433 1.00 74.88 97 THR A N 1
ATOM 769 C CA . THR A 1 97 ? -0.121 -7.842 6.366 1.00 74.88 97 THR A CA 1
ATOM 770 C C . THR A 1 97 ? -0.668 -6.960 7.481 1.00 74.88 97 THR A C 1
ATOM 772 O O . THR A 1 97 ? -0.490 -7.261 8.663 1.00 74.88 97 THR A O 1
ATOM 775 N N . PHE A 1 98 ? -1.420 -5.917 7.137 1.00 73.06 98 PHE A N 1
ATOM 776 C CA . PHE A 1 98 ? -1.997 -4.988 8.106 1.00 73.06 98 PHE A CA 1
ATOM 777 C C . PHE A 1 98 ? -3.060 -5.650 8.976 1.00 73.06 98 PHE A C 1
ATOM 779 O O . PHE A 1 98 ? -3.057 -5.457 10.193 1.00 73.06 98 PHE A O 1
ATOM 786 N N . SER A 1 99 ? -3.900 -6.509 8.398 1.00 70.88 99 SER A N 1
ATOM 787 C CA . SER A 1 99 ? -4.864 -7.318 9.151 1.00 70.88 99 SER A CA 1
ATOM 788 C C . SER A 1 99 ? -4.177 -8.282 10.123 1.00 70.88 99 SER A C 1
ATOM 790 O O . SER A 1 99 ? -4.653 -8.490 11.242 1.00 70.88 99 SER A O 1
ATOM 792 N N . SER A 1 100 ? -3.034 -8.849 9.737 1.00 70.94 100 SER A N 1
ATOM 793 C CA . SER A 1 100 ? -2.248 -9.748 10.587 1.00 70.94 100 SER A CA 1
ATOM 794 C C . SER A 1 100 ? -1.581 -8.992 11.736 1.00 70.94 100 SER A C 1
ATOM 796 O O . SER A 1 100 ? -1.758 -9.364 12.898 1.00 70.94 100 SER A O 1
ATOM 798 N N . VAL A 1 101 ? -0.904 -7.875 11.451 1.00 67.44 101 VAL A N 1
ATOM 799 C CA . VAL A 1 101 ? -0.306 -6.991 12.469 1.00 67.44 101 VAL A CA 1
ATOM 800 C C . VAL A 1 101 ? -1.370 -6.496 13.450 1.00 67.44 101 VAL A C 1
ATOM 802 O O . VAL A 1 101 ? -1.173 -6.562 14.664 1.00 67.44 101 VAL A O 1
ATOM 805 N N . ALA A 1 102 ? -2.535 -6.087 12.945 1.00 62.97 102 ALA A N 1
ATOM 806 C CA . ALA A 1 102 ? -3.700 -5.718 13.740 1.00 62.97 102 ALA A CA 1
ATOM 807 C C . ALA A 1 102 ? -4.111 -6.815 14.739 1.00 62.97 102 ALA A C 1
ATOM 809 O O . ALA A 1 102 ? -4.322 -6.518 15.918 1.00 62.97 102 ALA A O 1
ATOM 810 N N . LYS A 1 103 ? -4.202 -8.073 14.287 1.00 63.69 103 LYS A N 1
ATOM 811 C CA . LYS A 1 103 ? -4.549 -9.228 15.133 1.00 63.69 103 LYS A CA 1
ATOM 812 C C . LYS A 1 103 ? -3.482 -9.505 16.199 1.00 63.69 103 LYS A C 1
ATOM 814 O O . LYS A 1 103 ? -3.830 -9.769 17.351 1.00 63.69 103 LYS A O 1
ATOM 819 N N . PHE A 1 104 ? -2.196 -9.412 15.857 1.00 59.81 104 PHE A N 1
ATOM 820 C CA . PHE A 1 104 ? -1.100 -9.615 16.815 1.00 59.81 104 PHE A CA 1
ATOM 821 C C . PHE A 1 104 ? -1.003 -8.496 17.858 1.00 59.81 104 PHE A C 1
ATOM 823 O O . PHE A 1 104 ? -0.839 -8.778 19.047 1.00 59.81 104 PHE A O 1
ATOM 830 N N . ALA A 1 105 ? -1.171 -7.237 17.449 1.00 57.00 105 ALA A N 1
ATOM 831 C CA . ALA A 1 105 ? -1.186 -6.093 18.360 1.00 57.00 105 ALA A CA 1
ATOM 832 C C . ALA A 1 105 ? -2.339 -6.174 19.376 1.00 57.00 105 ALA A C 1
ATOM 834 O O . ALA A 1 105 ? -2.182 -5.768 20.525 1.00 57.00 105 ALA A O 1
ATOM 835 N N . MET A 1 106 ? -3.482 -6.744 18.979 1.00 52.28 106 MET A N 1
ATOM 836 C CA . MET A 1 106 ? -4.607 -6.999 19.882 1.00 52.28 106 MET A CA 1
ATOM 837 C C . MET A 1 106 ? -4.352 -8.158 20.853 1.00 52.28 106 MET A C 1
ATOM 839 O O . MET A 1 106 ? -4.767 -8.073 22.005 1.00 52.28 106 MET A O 1
ATOM 843 N N . LYS A 1 107 ? -3.648 -9.219 20.430 1.00 48.50 107 LYS A N 1
ATOM 844 C CA . LYS A 1 107 ? -3.291 -10.343 21.315 1.00 48.50 107 LYS A CA 1
ATOM 845 C C . LYS A 1 107 ? -2.317 -9.953 22.429 1.00 48.50 107 LYS A C 1
ATOM 847 O O . LYS A 1 107 ? -2.409 -10.521 23.503 1.00 48.50 107 LYS A O 1
ATOM 852 N N . LYS A 1 108 ? -1.426 -8.979 22.207 1.00 48.00 108 LYS A N 1
ATOM 853 C CA . LYS A 1 108 ? -0.503 -8.474 23.245 1.00 48.00 108 LYS A CA 1
ATOM 854 C C . LYS A 1 108 ? -1.168 -7.601 24.324 1.00 48.00 108 LYS A C 1
ATOM 856 O O . LYS A 1 108 ? -0.505 -7.262 25.295 1.00 48.00 108 LYS A O 1
ATOM 861 N N . LYS A 1 109 ? -2.431 -7.194 24.143 1.00 45.66 109 LYS A N 1
ATOM 862 C CA . LYS A 1 109 ? -3.188 -6.368 25.105 1.00 45.66 109 LYS A CA 1
ATOM 863 C C . LYS A 1 109 ? -4.163 -7.173 25.985 1.00 45.66 109 LYS A C 1
ATOM 865 O O . LYS A 1 109 ? -4.935 -6.557 26.715 1.00 45.66 109 LYS A O 1
ATOM 870 N N . LYS A 1 110 ? -4.161 -8.505 25.890 1.00 41.00 110 LYS A N 1
ATOM 871 C CA . LYS A 1 110 ? -4.873 -9.420 26.795 1.00 41.00 110 LYS A CA 1
ATOM 872 C C . LYS A 1 110 ? -3.869 -10.122 27.692 1.00 41.00 110 LYS A C 1
ATOM 874 O O . LYS A 1 110 ? -4.252 -10.386 28.846 1.00 41.00 110 LYS A O 1
#